Protein AF-A0A935JDR1-F1 (afdb_monomer_lite)

Sequence (138 aa):
MEVQLKLRQAFESGLKAEFGSVVGEILGDNIGYFPRTGLEPAALTNMRDVDGIKIETAVTSRNVDGGTLLLIRSNTTASALLLDVVEIQRWASLGLEWCQKVQGGGWPGTEPEWRWILEHAEEYSNLVIELKKFLGHV

Structure (mmCIF, N/CA/C/O backbone):
data_AF-A0A935JDR1-F1
#
_entry.id   AF-A0A935JDR1-F1
#
loop_
_atom_site.group_PDB
_atom_site.id
_atom_site.type_symbol
_atom_site.label_atom_id
_atom_site.label_alt_id
_atom_site.label_comp_id
_atom_site.label_asym_id
_atom_site.label_entity_id
_atom_site.label_seq_id
_atom_site.pdbx_PDB_ins_code
_atom_site.Cartn_x
_atom_site.Cartn_y
_atom_site.Cartn_z
_atom_site.occupancy
_atom_site.B_iso_or_equiv
_atom_site.auth_seq_id
_atom_site.auth_comp_id
_atom_site.auth_asym_id
_atom_site.auth_atom_id
_atom_site.pdbx_PDB_model_num
ATOM 1 N N . MET A 1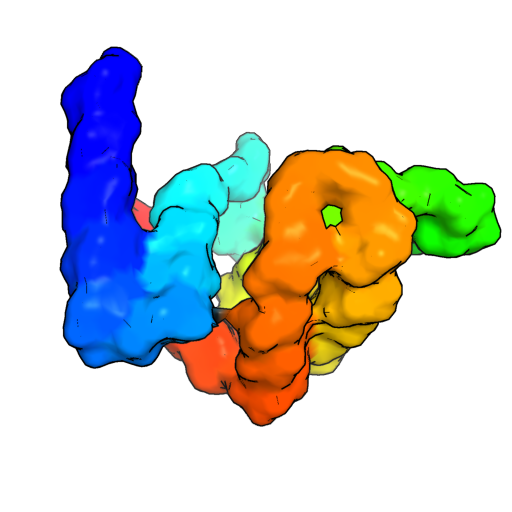 1 ? -18.174 -18.598 0.685 1.00 62.81 1 MET A N 1
ATOM 2 C CA . MET A 1 1 ? -17.431 -17.631 -0.152 1.00 62.81 1 MET A CA 1
ATOM 3 C C . MET A 1 1 ? -18.277 -16.424 -0.553 1.00 62.81 1 MET A C 1
ATOM 5 O O . MET A 1 1 ? -17.838 -15.312 -0.313 1.00 62.81 1 MET A O 1
ATOM 9 N N . GLU A 1 2 ? -19.498 -16.597 -1.076 1.00 78.88 2 GLU A N 1
ATOM 10 C CA . GLU A 1 2 ? -20.351 -15.468 -1.506 1.00 78.88 2 GLU A CA 1
ATOM 11 C C . GLU A 1 2 ? -20.683 -14.465 -0.382 1.00 78.88 2 GLU A C 1
ATOM 13 O O . GLU A 1 2 ? -20.618 -13.258 -0.589 1.00 78.88 2 GLU A O 1
ATOM 18 N N . VAL A 1 3 ? -20.963 -14.949 0.834 1.00 80.69 3 VAL A N 1
ATOM 19 C CA . VAL A 1 3 ? -21.259 -14.086 1.996 1.00 80.69 3 VAL A CA 1
ATOM 20 C C . VAL A 1 3 ? -20.055 -13.224 2.395 1.00 80.69 3 VAL A C 1
ATOM 22 O O . VAL A 1 3 ? -20.215 -12.037 2.649 1.00 80.69 3 VAL A O 1
ATOM 25 N N . GLN A 1 4 ? -18.844 -13.787 2.401 1.00 73.62 4 GLN A N 1
ATOM 26 C CA . GLN A 1 4 ? -17.618 -13.044 2.727 1.00 73.62 4 GLN A CA 1
ATOM 27 C C . GLN A 1 4 ? -17.317 -11.965 1.683 1.00 73.62 4 GLN A C 1
ATOM 29 O O . GLN A 1 4 ? -16.945 -10.853 2.046 1.00 73.62 4 GLN A O 1
ATOM 34 N N . LEU A 1 5 ? -17.527 -12.270 0.398 1.00 79.12 5 LEU A N 1
ATOM 35 C CA . LEU A 1 5 ? -17.368 -11.293 -0.677 1.00 79.12 5 LEU A CA 1
ATOM 36 C C . LEU A 1 5 ? -18.372 -10.139 -0.537 1.00 79.12 5 LEU A C 1
ATOM 38 O O . LEU A 1 5 ? -17.971 -8.982 -0.603 1.00 79.12 5 LEU A O 1
ATOM 42 N N . LYS A 1 6 ? -19.650 -10.445 -0.274 1.00 83.62 6 LYS A N 1
ATOM 43 C CA . LYS A 1 6 ? -20.692 -9.429 -0.046 1.00 83.62 6 LYS A CA 1
ATOM 44 C C . LYS A 1 6 ? -20.385 -8.548 1.165 1.00 83.62 6 LYS A C 1
ATOM 46 O O . LYS A 1 6 ? -20.568 -7.339 1.094 1.00 83.62 6 LYS A O 1
ATOM 51 N N . LEU A 1 7 ? -19.890 -9.138 2.254 1.00 81.62 7 LEU A N 1
ATOM 52 C CA . LEU A 1 7 ? -19.478 -8.388 3.443 1.00 81.62 7 LEU A CA 1
ATOM 53 C C . LEU A 1 7 ? -18.291 -7.469 3.147 1.00 81.62 7 LEU A C 1
ATOM 55 O O . LEU A 1 7 ? -18.331 -6.303 3.527 1.00 81.62 7 LEU A O 1
ATOM 59 N N . ARG A 1 8 ? -17.276 -7.955 2.421 1.00 80.56 8 ARG A N 1
ATOM 60 C CA . ARG A 1 8 ? -16.137 -7.127 2.003 1.00 80.56 8 ARG A CA 1
ATOM 61 C C . ARG A 1 8 ? -16.591 -5.948 1.143 1.00 80.56 8 ARG A C 1
ATOM 63 O O . ARG A 1 8 ? -16.206 -4.824 1.428 1.00 80.56 8 ARG A O 1
ATOM 70 N N . GLN A 1 9 ? -17.443 -6.194 0.149 1.00 85.06 9 GLN A N 1
ATOM 71 C CA . GLN A 1 9 ? -17.976 -5.149 -0.733 1.00 85.06 9 GLN A CA 1
ATOM 72 C C . GLN A 1 9 ? -18.821 -4.119 0.024 1.00 85.06 9 GLN A C 1
ATOM 74 O O . GLN A 1 9 ? -18.716 -2.922 -0.238 1.00 85.06 9 GLN A O 1
ATOM 79 N N . ALA A 1 10 ? -19.650 -4.566 0.972 1.00 85.94 10 ALA A N 1
ATOM 80 C CA . ALA A 1 10 ? -20.435 -3.668 1.812 1.00 85.94 10 ALA A CA 1
ATOM 81 C C . ALA A 1 10 ? -19.533 -2.804 2.706 1.00 85.94 10 ALA A C 1
ATOM 83 O O . ALA A 1 10 ? -19.767 -1.604 2.827 1.00 85.94 10 ALA A O 1
ATOM 84 N N . PHE A 1 11 ? -18.483 -3.394 3.286 1.00 86.00 11 PHE A N 1
ATOM 85 C CA . PHE A 1 11 ? -17.532 -2.668 4.125 1.00 86.00 11 PHE A CA 1
ATOM 86 C C . PHE A 1 11 ? -16.721 -1.654 3.308 1.00 86.00 11 PHE A C 1
ATOM 88 O O . PHE A 1 11 ? -16.642 -0.491 3.682 1.00 86.00 11 PHE A O 1
ATOM 95 N N . GLU A 1 12 ? -16.221 -2.053 2.140 1.00 86.31 12 GLU A N 1
ATOM 96 C CA . GLU A 1 12 ? -15.546 -1.164 1.191 1.00 86.31 12 GLU A CA 1
ATOM 97 C C . GLU A 1 12 ? -16.450 -0.006 0.734 1.00 86.31 12 GLU A C 1
ATOM 99 O O . GLU A 1 12 ? -16.022 1.146 0.707 1.00 86.31 12 GLU A O 1
ATOM 104 N N . SER A 1 13 ? -17.726 -0.281 0.444 1.00 88.69 13 SER A N 1
ATOM 105 C CA . SER A 1 13 ? -18.698 0.765 0.089 1.00 88.69 13 SER A CA 1
ATOM 106 C C . SER A 1 13 ? -18.915 1.754 1.237 1.00 88.69 13 SER A C 1
ATOM 108 O O . SER A 1 13 ? -18.993 2.958 1.003 1.00 88.69 13 SER A O 1
ATOM 110 N N . GLY A 1 14 ? -18.978 1.259 2.478 1.00 88.06 14 GLY A N 1
ATOM 111 C CA . GLY A 1 14 ? -19.058 2.098 3.673 1.00 88.06 14 GLY A CA 1
ATOM 112 C C . GLY A 1 14 ? -17.818 2.976 3.858 1.00 88.06 14 GLY A C 1
ATOM 113 O O . GLY A 1 14 ? -17.951 4.171 4.101 1.00 88.06 14 GLY A O 1
ATOM 114 N N . LEU A 1 15 ? -16.620 2.417 3.657 1.00 89.50 15 LEU A N 1
ATOM 115 C CA . LEU A 1 15 ? -15.358 3.161 3.733 1.00 89.50 15 LEU A CA 1
ATOM 116 C C . LEU A 1 15 ? -15.287 4.280 2.684 1.00 89.50 15 LEU A C 1
ATOM 118 O O . LEU A 1 15 ? -14.877 5.391 3.008 1.00 89.50 15 LEU A O 1
ATOM 122 N N . LYS A 1 16 ? -15.737 4.023 1.449 1.00 91.69 16 LYS A N 1
ATOM 123 C CA . LYS A 1 16 ? -15.814 5.047 0.391 1.00 91.69 16 LYS A CA 1
ATOM 124 C C . LYS A 1 16 ? -16.813 6.157 0.717 1.00 91.69 16 LYS A C 1
ATOM 126 O O . LYS A 1 16 ? -16.566 7.308 0.364 1.00 91.69 16 LYS A O 1
ATOM 131 N N . ALA A 1 17 ? -17.927 5.8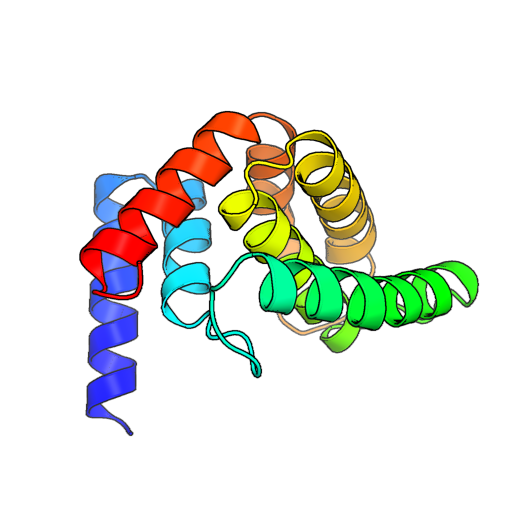27 1.370 1.00 90.25 17 ALA A N 1
ATOM 132 C CA . ALA A 1 17 ? -18.918 6.816 1.785 1.00 90.25 17 ALA A CA 1
ATOM 133 C C . ALA A 1 17 ? -18.395 7.733 2.904 1.00 90.25 17 ALA A C 1
ATOM 135 O O . ALA A 1 17 ? -18.670 8.928 2.874 1.00 90.25 17 ALA A O 1
ATOM 136 N N . GLU A 1 18 ? -17.629 7.184 3.850 1.00 89.44 18 GLU A N 1
ATOM 137 C CA . GLU A 1 18 ? -17.102 7.924 5.004 1.00 89.44 18 GLU A CA 1
ATOM 138 C C . GLU A 1 18 ? -15.852 8.750 4.660 1.00 89.44 18 GLU A C 1
ATOM 140 O O . GLU A 1 18 ? -15.781 9.937 4.963 1.00 89.44 18 GLU A O 1
ATOM 145 N N . PHE A 1 19 ? -14.867 8.139 3.995 1.00 89.06 19 PHE A N 1
ATOM 146 C CA . PHE A 1 19 ? -13.542 8.739 3.778 1.00 89.06 19 PHE A CA 1
ATOM 147 C C . PHE A 1 19 ? -13.330 9.264 2.349 1.00 89.06 19 PHE A C 1
ATOM 149 O O . PHE A 1 19 ? -12.255 9.755 2.003 1.00 89.06 19 PHE A O 1
ATOM 156 N N . GLY A 1 20 ? -14.351 9.163 1.494 1.00 91.38 20 GLY A N 1
ATOM 157 C CA . GLY A 1 20 ? -14.256 9.476 0.072 1.00 91.38 20 GLY A CA 1
ATOM 158 C C . GLY A 1 20 ? -13.605 8.359 -0.748 1.00 91.38 20 GLY A C 1
ATOM 159 O O . GLY A 1 20 ? -13.086 7.374 -0.223 1.00 91.38 20 GLY A O 1
ATOM 160 N N . SER A 1 21 ? -13.640 8.507 -2.077 1.00 91.12 21 SER A N 1
ATOM 161 C CA . SER A 1 21 ? -13.275 7.419 -2.995 1.00 91.12 21 SER A CA 1
ATOM 162 C C . SER A 1 21 ? -11.828 6.950 -2.833 1.00 91.12 21 SER A C 1
ATOM 164 O O . SER A 1 21 ? -11.601 5.752 -2.785 1.00 91.12 21 SER A O 1
ATOM 166 N N . VAL A 1 22 ? -10.855 7.863 -2.736 1.00 92.38 22 VAL A N 1
ATOM 167 C CA . VAL A 1 22 ? -9.425 7.496 -2.724 1.00 92.38 22 VAL A CA 1
ATOM 168 C C . VAL A 1 22 ? -9.050 6.768 -1.435 1.00 92.38 22 VAL A C 1
ATOM 170 O O . VAL A 1 22 ? -8.563 5.643 -1.479 1.00 92.38 22 VAL A O 1
ATOM 173 N N . VAL A 1 23 ? -9.329 7.374 -0.279 1.00 92.31 23 VAL A N 1
ATOM 174 C CA . VAL A 1 23 ? -9.018 6.764 1.023 1.00 92.31 23 VAL A CA 1
ATOM 175 C C . VAL A 1 23 ? -9.861 5.504 1.249 1.00 92.31 23 VAL A C 1
ATOM 177 O O . VAL A 1 23 ? -9.361 4.509 1.769 1.00 92.31 23 VAL A O 1
ATOM 180 N N . GLY A 1 24 ? -11.118 5.501 0.798 1.00 90.94 24 GLY A N 1
ATOM 181 C CA . GLY A 1 24 ? -11.989 4.333 0.866 1.00 90.94 24 GLY A CA 1
ATOM 182 C C . GLY A 1 24 ? -11.500 3.136 0.042 1.00 90.94 24 GLY A C 1
ATOM 183 O O . GLY A 1 24 ? -11.547 2.018 0.551 1.00 90.94 24 GLY A O 1
ATOM 184 N N . GLU A 1 25 ? -11.005 3.346 -1.187 1.00 90.75 25 GLU A N 1
ATOM 185 C CA . GLU A 1 25 ? -10.342 2.304 -2.004 1.00 90.75 25 GLU A CA 1
ATOM 186 C C . GLU A 1 25 ? -9.115 1.743 -1.269 1.00 90.75 25 GLU A C 1
ATOM 188 O O . GLU A 1 25 ? -9.019 0.535 -1.042 1.00 90.75 25 GLU A O 1
ATOM 193 N N . ILE A 1 26 ? -8.229 2.629 -0.794 1.00 91.25 26 ILE A N 1
ATOM 194 C CA . ILE A 1 26 ? -7.007 2.260 -0.065 1.00 91.25 26 ILE A CA 1
ATOM 195 C C . ILE A 1 26 ? -7.329 1.371 1.143 1.00 91.25 26 ILE A C 1
ATOM 197 O O . ILE A 1 26 ? -6.713 0.318 1.344 1.00 91.25 26 ILE A O 1
ATOM 201 N N . LEU A 1 27 ? -8.287 1.781 1.975 1.00 90.44 27 LEU A N 1
ATOM 202 C CA . LEU A 1 27 ? -8.685 1.007 3.149 1.00 90.44 27 LEU A CA 1
ATOM 203 C C . LEU A 1 27 ? -9.392 -0.296 2.746 1.00 90.44 27 LEU A C 1
ATOM 205 O O . LEU A 1 27 ? -9.138 -1.338 3.352 1.00 90.44 27 LEU A O 1
ATOM 209 N N . GLY A 1 28 ? -10.223 -0.258 1.702 1.00 88.81 28 GLY A N 1
ATOM 210 C CA . GLY A 1 28 ? -10.934 -1.408 1.143 1.00 88.81 28 GLY A CA 1
ATOM 211 C C . GLY A 1 28 ? -10.012 -2.542 0.690 1.00 88.81 28 GLY A C 1
ATOM 212 O O . GLY A 1 28 ? -10.233 -3.722 0.993 1.00 88.81 28 GLY A O 1
ATOM 213 N N . ASP A 1 29 ? -8.918 -2.188 0.027 1.00 85.88 29 ASP A N 1
ATOM 214 C CA . ASP A 1 29 ? -7.888 -3.138 -0.378 1.00 85.88 29 ASP A CA 1
ATOM 215 C C . ASP A 1 29 ? -7.163 -3.756 0.815 1.00 85.88 29 ASP A C 1
ATOM 217 O O . ASP A 1 29 ? -6.902 -4.965 0.848 1.00 85.88 29 ASP A O 1
ATOM 221 N N . ASN A 1 30 ? -6.914 -2.947 1.842 1.00 87.12 30 ASN A N 1
ATOM 222 C CA . ASN A 1 30 ? -6.244 -3.387 3.054 1.00 87.12 30 ASN A CA 1
ATOM 223 C C . ASN A 1 30 ? -7.104 -4.311 3.932 1.00 87.12 30 ASN A C 1
ATOM 225 O O . ASN A 1 30 ? -6.534 -5.045 4.745 1.00 87.12 30 ASN A O 1
ATOM 229 N N . ILE A 1 31 ? -8.432 -4.381 3.747 1.00 85.56 31 ILE A N 1
ATOM 230 C CA . ILE A 1 31 ? -9.294 -5.358 4.448 1.00 85.56 31 ILE A CA 1
ATOM 231 C C . ILE A 1 31 ? -8.788 -6.784 4.204 1.00 85.56 31 ILE A C 1
ATOM 233 O O . ILE A 1 31 ? -8.645 -7.571 5.137 1.00 85.56 31 ILE A O 1
ATOM 237 N N . GLY A 1 32 ? -8.505 -7.112 2.940 1.00 76.50 32 GLY A N 1
ATOM 238 C CA . GLY A 1 32 ? -8.080 -8.446 2.513 1.00 76.50 32 GLY A CA 1
ATOM 239 C C . GLY A 1 32 ? -6.590 -8.717 2.700 1.00 76.50 32 GLY A C 1
ATOM 240 O O . GLY A 1 32 ? -6.128 -9.801 2.346 1.00 76.50 32 GLY A O 1
ATOM 241 N N . TYR A 1 33 ? -5.830 -7.750 3.216 1.00 81.06 33 TYR A N 1
ATOM 242 C CA . TYR A 1 33 ? -4.401 -7.914 3.426 1.00 81.06 33 TYR A CA 1
ATOM 243 C C . TYR A 1 33 ? -4.130 -8.849 4.610 1.00 81.06 33 TYR A C 1
ATOM 245 O O . TYR A 1 33 ? -4.292 -8.468 5.772 1.00 81.06 33 TYR A O 1
ATOM 253 N N . PHE A 1 34 ? -3.695 -10.066 4.295 1.00 69.38 34 PHE A N 1
ATOM 254 C CA . PHE A 1 34 ? -3.253 -11.071 5.253 1.00 69.38 34 PHE A CA 1
ATOM 255 C C . PHE A 1 34 ? -1.850 -11.536 4.852 1.00 69.38 34 PHE A C 1
ATOM 257 O O . PHE A 1 34 ? -1.724 -12.302 3.890 1.00 69.38 34 PHE A O 1
ATOM 264 N N . PRO A 1 35 ? -0.784 -11.071 5.530 1.00 68.75 35 PRO A N 1
ATOM 265 C CA . PRO A 1 35 ? 0.558 -11.570 5.259 1.00 68.75 35 PRO A CA 1
ATOM 266 C C . PRO A 1 35 ? 0.606 -13.075 5.539 1.00 68.75 35 PRO A C 1
ATOM 268 O O . PRO A 1 35 ? -0.005 -13.569 6.487 1.00 68.75 35 PRO A O 1
ATOM 271 N N . ARG A 1 36 ? 1.354 -13.824 4.720 1.00 67.25 36 ARG A N 1
ATOM 272 C CA . ARG A 1 36 ? 1.431 -15.298 4.826 1.00 67.25 36 ARG A CA 1
ATOM 273 C C . ARG A 1 36 ? 2.023 -15.775 6.154 1.00 67.25 36 ARG A C 1
ATOM 275 O O . ARG A 1 36 ? 1.837 -16.931 6.515 1.00 67.25 36 ARG A O 1
ATOM 282 N N . THR A 1 37 ? 2.777 -14.906 6.819 1.00 65.19 37 THR A N 1
ATOM 283 C CA . THR A 1 37 ? 3.625 -15.228 7.967 1.00 65.19 37 THR A CA 1
ATOM 284 C C . THR A 1 37 ? 3.165 -14.597 9.275 1.00 65.19 37 THR A C 1
ATOM 286 O O . THR A 1 37 ? 3.806 -14.874 10.270 1.00 65.19 37 THR A O 1
ATOM 289 N N . GLY A 1 38 ? 2.078 -13.815 9.295 1.00 77.94 38 GLY A N 1
ATOM 290 C CA . GLY A 1 38 ? 1.630 -13.084 10.490 1.00 77.94 38 GLY A CA 1
ATOM 291 C C . GLY A 1 38 ? 1.929 -11.582 10.438 1.00 77.94 38 GLY A C 1
ATOM 292 O O . GLY A 1 38 ? 2.582 -11.099 9.510 1.00 77.94 38 GLY A O 1
ATOM 293 N N . LEU A 1 39 ? 1.374 -10.832 11.395 1.00 84.94 39 LEU A N 1
ATOM 294 C CA . LEU A 1 39 ? 1.458 -9.362 11.472 1.00 84.94 39 LEU A CA 1
ATOM 295 C C . LEU A 1 39 ? 2.518 -8.878 12.469 1.00 84.94 39 LEU A C 1
ATOM 297 O O . LEU A 1 39 ? 2.707 -7.677 12.639 1.00 84.94 39 LEU A O 1
ATOM 301 N N . GLU A 1 40 ? 3.226 -9.792 13.125 1.00 88.94 40 GLU A N 1
ATOM 302 C CA . GLU A 1 40 ? 4.330 -9.452 14.005 1.00 88.94 40 GLU A CA 1
ATOM 303 C C . GLU A 1 40 ? 5.492 -8.793 13.235 1.00 88.94 40 GLU A C 1
ATOM 305 O O . GLU A 1 40 ? 5.786 -9.180 12.096 1.00 88.94 40 GLU A O 1
ATOM 310 N N . PRO A 1 41 ? 6.215 -7.833 13.850 1.00 91.06 41 PRO A N 1
ATOM 311 C CA . PRO A 1 41 ? 7.212 -7.032 13.140 1.00 91.06 41 PRO A CA 1
ATOM 312 C C . PRO A 1 41 ? 8.283 -7.851 12.412 1.00 91.06 41 PRO A C 1
ATOM 314 O O . PRO A 1 41 ? 8.626 -7.548 11.275 1.00 91.06 41 PRO A O 1
ATOM 317 N N . ALA A 1 42 ? 8.782 -8.929 13.024 1.00 91.19 42 ALA A N 1
ATOM 318 C CA . ALA A 1 42 ? 9.808 -9.773 12.409 1.00 91.19 42 ALA A CA 1
ATOM 319 C C . ALA A 1 42 ? 9.312 -10.473 11.130 1.00 91.19 42 ALA A C 1
ATOM 321 O O . ALA A 1 42 ? 10.047 -10.560 10.145 1.00 91.19 42 ALA A O 1
ATOM 322 N N . ALA A 1 43 ? 8.063 -10.947 11.128 1.00 90.31 43 ALA A N 1
ATOM 323 C CA . ALA A 1 43 ? 7.457 -11.592 9.970 1.00 90.31 43 ALA A CA 1
ATOM 324 C C . ALA A 1 43 ? 7.175 -10.585 8.851 1.00 90.31 43 ALA A C 1
ATOM 326 O O . ALA A 1 43 ? 7.447 -10.881 7.685 1.00 90.31 43 ALA A O 1
ATOM 327 N N . LEU A 1 44 ? 6.688 -9.392 9.208 1.00 92.38 44 LEU A N 1
ATOM 328 C CA . LEU A 1 44 ? 6.468 -8.299 8.265 1.00 92.38 44 LEU A CA 1
ATOM 329 C C . LEU A 1 44 ? 7.771 -7.863 7.590 1.00 92.38 44 LEU A C 1
ATOM 331 O O . LEU A 1 44 ? 7.807 -7.769 6.365 1.00 92.38 44 LEU A O 1
ATOM 335 N N . THR A 1 45 ? 8.842 -7.671 8.366 1.00 93.56 45 THR A N 1
ATOM 336 C CA . THR A 1 45 ? 10.166 -7.318 7.838 1.00 93.56 45 THR A CA 1
ATOM 337 C C . THR A 1 45 ? 10.690 -8.397 6.897 1.00 93.56 45 THR A C 1
ATOM 339 O O . THR A 1 45 ? 11.050 -8.096 5.766 1.00 93.56 45 THR A O 1
ATOM 342 N N . ASN A 1 46 ? 10.654 -9.670 7.306 1.00 91.50 46 ASN A N 1
ATOM 343 C CA . ASN A 1 46 ? 11.148 -10.761 6.465 1.00 91.50 46 ASN A CA 1
ATOM 344 C C . ASN A 1 46 ? 10.374 -10.887 5.142 1.00 91.50 46 ASN A C 1
ATOM 346 O O . ASN A 1 46 ? 10.969 -11.075 4.083 1.00 91.50 46 ASN A O 1
ATOM 350 N N . MET A 1 47 ? 9.044 -10.783 5.181 1.00 91.00 47 MET A N 1
ATOM 351 C CA . MET A 1 47 ? 8.231 -10.787 3.963 1.00 91.00 47 MET A CA 1
ATOM 352 C C . MET A 1 47 ? 8.557 -9.576 3.078 1.00 91.00 47 MET A C 1
ATOM 354 O O . MET A 1 47 ? 8.721 -9.762 1.873 1.00 91.00 47 MET A O 1
ATOM 358 N N . ARG A 1 48 ? 8.686 -8.372 3.656 1.00 93.12 48 ARG A N 1
ATOM 359 C CA . ARG A 1 48 ? 9.066 -7.155 2.926 1.00 93.12 48 ARG A CA 1
ATOM 360 C C . ARG A 1 48 ? 10.413 -7.328 2.224 1.00 93.12 48 ARG A C 1
ATOM 362 O O . ARG A 1 48 ? 10.524 -7.043 1.041 1.00 93.12 48 ARG A O 1
ATOM 369 N N . ASP A 1 49 ? 11.410 -7.884 2.900 1.00 92.81 49 ASP A N 1
ATOM 370 C CA . ASP A 1 49 ? 12.739 -8.080 2.315 1.00 92.81 49 ASP A CA 1
ATOM 371 C C . ASP A 1 49 ? 12.710 -9.109 1.168 1.00 92.81 49 ASP A C 1
ATOM 373 O O . ASP A 1 49 ? 13.248 -8.874 0.083 1.00 92.81 49 ASP A O 1
ATOM 377 N N . VAL A 1 50 ? 12.023 -10.240 1.368 1.00 93.25 50 VAL A N 1
ATOM 378 C CA . VAL A 1 50 ? 11.904 -11.304 0.355 1.00 93.25 50 VAL A CA 1
ATOM 379 C C . VAL A 1 50 ? 11.133 -10.835 -0.878 1.00 93.25 50 VAL A C 1
ATOM 381 O O . VAL A 1 50 ? 11.533 -11.125 -2.010 1.00 93.25 50 VAL A O 1
ATOM 384 N N . ASP A 1 51 ? 10.012 -10.144 -0.687 1.00 94.12 51 ASP A N 1
ATOM 385 C CA . ASP A 1 51 ? 9.220 -9.630 -1.801 1.00 94.12 51 ASP A CA 1
ATOM 386 C C . ASP A 1 51 ? 9.878 -8.395 -2.432 1.00 94.12 51 ASP A C 1
ATOM 388 O O . ASP A 1 51 ? 9.824 -8.245 -3.652 1.00 94.12 51 ASP A O 1
ATOM 392 N N . GLY A 1 52 ? 10.598 -7.592 -1.648 1.00 94.75 52 GLY A N 1
ATOM 393 C CA . GLY A 1 52 ? 11.420 -6.479 -2.110 1.00 94.75 52 GLY A CA 1
ATOM 394 C C . GLY A 1 52 ? 12.473 -6.911 -3.129 1.00 94.75 52 GLY A C 1
ATOM 395 O O . GLY A 1 52 ? 12.552 -6.318 -4.202 1.00 94.75 52 GLY A O 1
ATOM 396 N N . ILE A 1 53 ? 13.187 -8.016 -2.878 1.00 96.44 53 ILE A N 1
ATOM 397 C CA . ILE A 1 53 ? 14.144 -8.596 -3.841 1.00 96.44 53 ILE A CA 1
ATOM 398 C C . ILE A 1 53 ? 13.460 -8.958 -5.170 1.00 96.44 53 ILE A C 1
ATOM 400 O O . ILE A 1 53 ? 14.007 -8.718 -6.253 1.00 96.44 53 ILE A O 1
ATOM 404 N N . LYS A 1 54 ? 12.251 -9.536 -5.119 1.00 96.06 54 LYS A N 1
ATOM 405 C CA . LYS A 1 54 ? 11.493 -9.896 -6.331 1.00 96.06 54 LYS A CA 1
ATOM 406 C C . LYS A 1 54 ? 11.065 -8.654 -7.106 1.00 96.06 54 LYS A C 1
ATOM 408 O O . LYS A 1 54 ? 11.197 -8.639 -8.329 1.00 96.06 54 LYS A O 1
ATOM 413 N N . ILE A 1 55 ? 10.592 -7.622 -6.403 1.00 96.94 55 ILE A N 1
ATOM 414 C CA . ILE A 1 55 ? 10.215 -6.340 -7.005 1.00 96.94 55 ILE A CA 1
ATOM 415 C C . ILE A 1 55 ? 11.430 -5.706 -7.683 1.00 96.94 55 ILE A C 1
ATOM 417 O O . ILE A 1 55 ? 11.356 -5.363 -8.858 1.00 96.94 55 ILE A O 1
ATOM 421 N N . GLU A 1 56 ? 12.563 -5.596 -6.990 1.00 96.31 56 GLU A N 1
ATOM 422 C CA . GLU A 1 56 ? 13.784 -4.993 -7.538 1.00 96.31 56 GLU A CA 1
ATOM 423 C C . GLU A 1 56 ? 14.290 -5.736 -8.778 1.00 96.31 56 GLU A C 1
ATOM 425 O O . GLU A 1 56 ? 14.680 -5.112 -9.769 1.00 96.31 56 GLU A O 1
ATOM 430 N N . THR A 1 57 ? 14.211 -7.068 -8.767 1.00 97.12 57 THR A N 1
ATOM 431 C CA . THR A 1 57 ? 14.545 -7.902 -9.929 1.00 97.12 57 THR A CA 1
ATOM 432 C C . THR A 1 57 ? 13.613 -7.611 -11.111 1.00 97.12 57 THR A C 1
ATOM 434 O O . THR A 1 57 ? 14.078 -7.443 -12.243 1.00 97.12 57 THR A O 1
ATOM 437 N N . ALA A 1 58 ? 12.302 -7.509 -10.870 1.00 96.00 58 ALA A N 1
ATOM 438 C CA . ALA A 1 58 ? 11.305 -7.203 -11.898 1.00 96.00 58 ALA A CA 1
ATOM 439 C C . ALA A 1 58 ? 11.479 -5.785 -12.471 1.00 96.00 58 ALA A C 1
ATOM 441 O O . ALA A 1 58 ? 11.472 -5.604 -13.688 1.00 96.00 58 ALA A O 1
ATOM 442 N N . VAL A 1 59 ? 11.718 -4.788 -11.613 1.00 94.69 59 VAL A N 1
ATOM 443 C CA . VAL A 1 59 ? 11.979 -3.396 -12.014 1.00 94.69 59 VAL A CA 1
ATOM 444 C C . VAL A 1 59 ? 13.255 -3.307 -12.853 1.00 94.69 59 VAL A C 1
ATOM 446 O O . VAL A 1 59 ? 13.237 -2.734 -13.943 1.00 94.69 59 VAL A O 1
ATOM 449 N N . THR A 1 60 ? 14.345 -3.936 -12.402 1.00 95.88 60 THR A N 1
ATOM 450 C CA . THR A 1 60 ? 15.636 -3.938 -13.113 1.00 95.88 60 THR A CA 1
ATOM 451 C C . THR A 1 60 ? 15.529 -4.603 -14.485 1.00 95.88 60 THR A C 1
ATOM 453 O O . THR A 1 60 ? 16.059 -4.092 -15.471 1.00 95.88 60 THR A O 1
ATOM 456 N N . SER A 1 61 ? 14.800 -5.717 -14.575 1.00 94.06 61 SER A N 1
ATOM 457 C CA . SER A 1 61 ? 14.551 -6.425 -15.838 1.00 94.06 61 SER A CA 1
ATOM 458 C C . SER A 1 61 ? 13.451 -5.792 -16.701 1.00 94.06 61 SER A C 1
ATOM 460 O O . SER A 1 61 ? 13.192 -6.280 -17.800 1.00 94.06 61 SER A O 1
ATOM 462 N N . ARG A 1 62 ? 12.818 -4.702 -16.235 1.00 90.50 62 ARG A N 1
ATOM 463 C CA . ARG A 1 62 ? 11.647 -4.054 -16.854 1.00 90.50 62 ARG A CA 1
ATOM 464 C C . ARG A 1 62 ? 10.491 -5.022 -17.139 1.00 90.50 62 ARG A C 1
ATOM 466 O O . ARG A 1 62 ? 9.731 -4.817 -18.081 1.00 90.50 62 ARG A O 1
ATOM 473 N N . ASN A 1 63 ? 10.352 -6.055 -16.317 1.00 91.88 63 ASN A N 1
ATOM 474 C CA . ASN A 1 63 ? 9.304 -7.065 -16.410 1.00 91.88 63 ASN A CA 1
ATOM 475 C C . ASN A 1 63 ? 8.320 -6.928 -15.240 1.00 91.88 63 ASN A C 1
ATOM 477 O O . ASN A 1 63 ? 8.070 -7.877 -14.501 1.00 91.88 63 ASN A O 1
ATOM 481 N N . VAL A 1 64 ? 7.821 -5.710 -15.031 1.00 93.31 64 VAL A N 1
ATOM 482 C CA . VAL A 1 64 ? 6.832 -5.415 -13.992 1.00 93.31 64 VAL A CA 1
ATOM 483 C C . VAL A 1 64 ? 5.446 -5.715 -14.546 1.00 93.31 64 VAL A C 1
ATOM 485 O O . VAL A 1 64 ? 5.035 -5.152 -15.559 1.00 93.31 64 VAL A O 1
ATOM 488 N N . ASP A 1 65 ? 4.729 -6.599 -13.867 1.00 92.75 65 ASP A N 1
ATOM 489 C CA . ASP A 1 65 ? 3.368 -7.016 -14.185 1.00 92.75 65 ASP A CA 1
ATOM 490 C C . ASP A 1 65 ? 2.405 -6.733 -13.017 1.00 92.75 65 ASP A C 1
ATOM 492 O O . ASP A 1 65 ? 2.779 -6.179 -11.979 1.00 92.75 65 ASP A O 1
ATOM 496 N N . GLY A 1 66 ? 1.138 -7.129 -13.167 1.00 92.00 66 GLY A N 1
ATOM 497 C CA . GLY A 1 66 ? 0.147 -6.976 -12.099 1.00 92.00 66 GLY A CA 1
ATOM 498 C C . GLY A 1 66 ? 0.498 -7.756 -10.825 1.00 92.00 66 GLY A C 1
ATOM 499 O O . GLY A 1 66 ? 0.182 -7.304 -9.728 1.00 92.00 66 GLY A O 1
ATOM 500 N N . GLY A 1 67 ? 1.193 -8.894 -10.945 1.00 92.94 67 GLY A N 1
ATOM 501 C CA . GLY A 1 67 ? 1.695 -9.640 -9.789 1.00 92.94 67 GLY A CA 1
ATOM 502 C C . GLY A 1 67 ? 2.742 -8.842 -9.015 1.00 92.94 67 GLY A C 1
ATOM 503 O O . GLY A 1 67 ? 2.694 -8.775 -7.789 1.00 92.94 67 GLY A O 1
ATOM 504 N N . THR A 1 68 ? 3.634 -8.163 -9.729 1.00 94.94 68 THR A N 1
ATOM 505 C CA . THR A 1 68 ? 4.640 -7.271 -9.149 1.00 94.94 68 THR A CA 1
ATOM 506 C C . THR A 1 68 ? 3.994 -6.071 -8.454 1.00 94.94 68 THR A C 1
ATOM 508 O O . THR A 1 68 ? 4.376 -5.749 -7.333 1.00 94.94 68 THR A O 1
ATOM 511 N N . LEU A 1 69 ? 2.968 -5.448 -9.049 1.00 94.56 69 LEU A N 1
ATOM 512 C CA . LEU A 1 69 ? 2.222 -4.353 -8.408 1.00 94.56 69 LEU A CA 1
ATOM 513 C C . LEU A 1 69 ? 1.505 -4.794 -7.119 1.00 94.56 69 LEU A C 1
ATOM 515 O O . LEU A 1 69 ? 1.477 -4.038 -6.149 1.00 94.56 69 LEU A O 1
ATOM 519 N N . LEU A 1 70 ? 0.998 -6.031 -7.056 1.00 92.50 70 LEU A N 1
ATOM 520 C CA . LEU A 1 70 ? 0.459 -6.599 -5.811 1.00 92.50 70 LEU A CA 1
ATOM 521 C C . LEU A 1 70 ? 1.536 -6.765 -4.734 1.00 92.50 70 LEU A C 1
ATOM 523 O O . LEU A 1 70 ? 1.267 -6.504 -3.558 1.00 92.50 70 LEU A O 1
ATOM 527 N N . LEU A 1 71 ? 2.750 -7.181 -5.116 1.00 94.44 71 LEU A N 1
ATOM 528 C CA . LEU A 1 71 ? 3.879 -7.240 -4.185 1.00 94.44 71 LEU A CA 1
ATOM 529 C C . LEU A 1 71 ? 4.251 -5.841 -3.693 1.00 94.44 71 LEU A C 1
ATOM 531 O O . LEU A 1 71 ? 4.453 -5.672 -2.493 1.00 94.44 71 LEU A O 1
ATOM 535 N N . ILE A 1 72 ? 4.283 -4.839 -4.578 1.00 95.75 72 ILE A N 1
ATOM 536 C CA . ILE A 1 72 ? 4.542 -3.441 -4.204 1.00 95.75 72 ILE A CA 1
ATOM 537 C C . ILE A 1 72 ? 3.501 -2.969 -3.190 1.00 95.75 72 ILE A C 1
ATOM 539 O O . ILE A 1 72 ? 3.882 -2.536 -2.109 1.00 95.75 72 ILE A O 1
ATOM 543 N N . ARG A 1 73 ? 2.202 -3.142 -3.472 1.00 94.19 73 ARG A N 1
ATOM 544 C CA . ARG A 1 73 ? 1.118 -2.776 -2.543 1.00 94.19 73 ARG A CA 1
ATOM 545 C C . ARG A 1 73 ? 1.267 -3.470 -1.189 1.00 94.19 73 ARG A C 1
ATOM 547 O O . ARG A 1 73 ? 1.157 -2.827 -0.152 1.00 94.19 73 ARG A O 1
ATOM 554 N N . SER A 1 74 ? 1.589 -4.763 -1.200 1.00 93.00 74 SER A N 1
ATOM 555 C CA . SER A 1 74 ? 1.830 -5.540 0.023 1.00 93.00 74 SER A CA 1
ATOM 556 C C . SER A 1 74 ? 3.010 -4.992 0.830 1.00 93.00 74 SER A C 1
ATOM 558 O O . SER A 1 74 ? 2.909 -4.859 2.046 1.00 93.00 74 SER A O 1
ATOM 560 N N . ASN A 1 75 ? 4.104 -4.617 0.162 1.00 95.19 75 ASN A N 1
ATOM 561 C CA . ASN A 1 75 ? 5.268 -3.998 0.795 1.00 95.19 75 ASN A CA 1
ATOM 562 C C . ASN A 1 75 ? 4.938 -2.611 1.359 1.00 95.19 75 ASN A C 1
ATOM 564 O O . ASN A 1 75 ? 5.355 -2.296 2.470 1.00 95.19 75 ASN A O 1
ATOM 568 N N . THR A 1 76 ?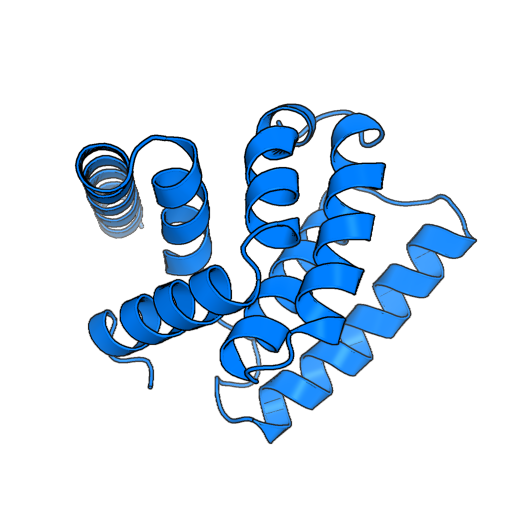 4.128 -1.812 0.659 1.00 96.62 76 THR A N 1
ATOM 569 C CA . THR A 1 76 ? 3.628 -0.527 1.167 1.00 96.62 76 THR A CA 1
ATOM 570 C C . THR A 1 76 ? 2.814 -0.716 2.452 1.00 96.62 76 THR A C 1
ATOM 572 O O . THR A 1 76 ? 3.049 -0.014 3.433 1.00 96.62 76 THR A O 1
ATOM 575 N N . THR A 1 77 ? 1.899 -1.691 2.495 1.00 94.62 77 THR A N 1
ATOM 576 C CA . THR A 1 77 ? 1.107 -2.009 3.699 1.00 94.62 77 THR A CA 1
ATOM 577 C C . THR A 1 77 ? 1.959 -2.587 4.830 1.00 94.62 77 THR A C 1
ATOM 579 O O . THR A 1 77 ? 1.761 -2.230 5.990 1.00 94.62 77 THR A O 1
ATOM 582 N N . ALA A 1 78 ? 2.925 -3.457 4.527 1.00 94.19 78 ALA A N 1
ATOM 583 C CA . ALA A 1 78 ? 3.858 -3.979 5.522 1.00 94.19 78 ALA A CA 1
ATOM 584 C C . ALA A 1 78 ? 4.669 -2.851 6.173 1.00 94.19 78 ALA A C 1
ATOM 586 O O . ALA A 1 78 ? 4.762 -2.792 7.395 1.00 94.19 78 ALA A O 1
ATOM 587 N N . SER A 1 79 ? 5.191 -1.922 5.368 1.00 96.38 79 SER A N 1
ATOM 588 C CA . SER A 1 79 ? 5.919 -0.752 5.863 1.00 96.38 79 SER A CA 1
ATOM 589 C C . SER A 1 79 ? 5.032 0.177 6.695 1.00 96.38 79 SER A C 1
ATOM 591 O O . SER A 1 79 ? 5.485 0.667 7.722 1.00 96.38 79 SER A O 1
ATOM 593 N N . ALA A 1 80 ? 3.757 0.344 6.329 1.00 96.44 80 ALA A N 1
ATOM 594 C CA . ALA A 1 80 ? 2.778 1.078 7.136 1.00 96.44 80 ALA A CA 1
ATOM 595 C C . ALA A 1 80 ? 2.571 0.464 8.529 1.00 96.44 80 ALA A C 1
ATOM 597 O O . ALA A 1 80 ? 2.590 1.170 9.534 1.00 96.44 80 ALA A O 1
ATOM 598 N N . LEU A 1 81 ? 2.445 -0.862 8.610 1.00 94.25 81 LEU A N 1
ATOM 599 C CA . LEU A 1 81 ? 2.322 -1.576 9.887 1.00 94.25 81 LEU A CA 1
ATOM 600 C C . LEU A 1 81 ? 3.608 -1.539 10.725 1.00 94.25 81 LEU A C 1
ATOM 602 O O . LEU A 1 81 ? 3.546 -1.631 11.949 1.00 94.25 81 LEU A O 1
ATOM 606 N N . LEU A 1 82 ? 4.763 -1.392 10.074 1.00 95.25 82 LEU A N 1
ATOM 607 C CA . LEU A 1 82 ? 6.067 -1.212 10.713 1.00 95.25 82 LEU A CA 1
ATOM 608 C C . LEU A 1 82 ? 6.384 0.254 11.053 1.00 95.25 82 LEU A C 1
ATOM 610 O O . LEU A 1 82 ? 7.444 0.511 11.619 1.00 95.25 82 LEU A O 1
ATOM 614 N N . LEU A 1 83 ? 5.490 1.199 10.727 1.00 96.56 83 LEU A N 1
ATOM 615 C CA . LEU A 1 83 ? 5.701 2.646 10.878 1.00 96.56 83 LEU A CA 1
ATOM 616 C C . LEU A 1 83 ? 6.942 3.165 10.117 1.00 96.56 83 LEU A C 1
ATOM 618 O O . LEU A 1 83 ? 7.589 4.125 10.533 1.00 96.56 83 LEU A O 1
ATOM 622 N N . ASP A 1 84 ? 7.283 2.533 8.991 1.00 97.69 84 ASP A N 1
ATOM 623 C CA . ASP A 1 84 ? 8.463 2.845 8.180 1.00 97.69 84 ASP A CA 1
ATOM 624 C C . ASP A 1 84 ? 8.101 3.757 6.998 1.00 97.69 84 ASP A C 1
ATOM 626 O O . ASP A 1 84 ? 7.875 3.314 5.869 1.00 97.69 84 ASP A O 1
ATOM 630 N N . VAL A 1 85 ? 8.021 5.059 7.278 1.00 97.44 85 VAL A N 1
ATOM 631 C CA . VAL A 1 85 ? 7.586 6.096 6.323 1.0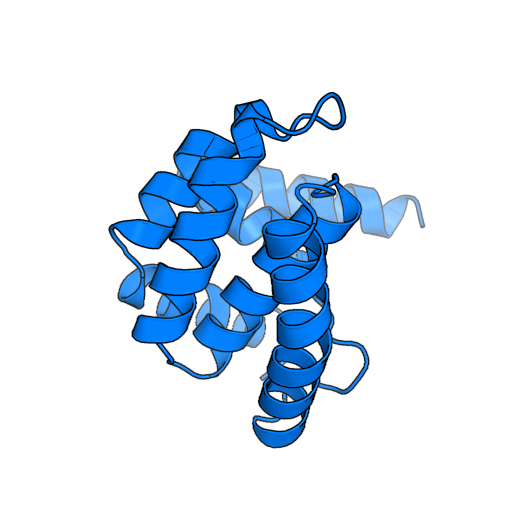0 97.44 85 VAL A CA 1
ATOM 632 C C . VAL A 1 85 ? 8.455 6.143 5.065 1.00 97.44 85 VAL A C 1
ATOM 634 O O . VAL A 1 85 ? 7.931 6.298 3.961 1.00 97.44 85 VAL A O 1
ATOM 637 N N . VAL A 1 86 ? 9.771 5.976 5.214 1.00 97.62 86 VAL A N 1
ATOM 638 C CA . VAL A 1 86 ? 10.715 6.017 4.088 1.00 97.62 86 VAL A CA 1
ATOM 639 C C . VAL A 1 86 ? 10.414 4.882 3.116 1.00 97.62 86 VAL A C 1
ATOM 641 O O . VAL A 1 86 ? 10.314 5.102 1.907 1.00 97.62 86 VAL A O 1
ATOM 644 N N . GLU A 1 87 ? 10.194 3.677 3.638 1.00 97.69 87 GLU A N 1
ATOM 645 C CA . GLU A 1 87 ? 9.840 2.534 2.807 1.00 97.69 87 GLU A CA 1
ATOM 646 C C . GLU A 1 87 ? 8.438 2.667 2.201 1.00 97.69 87 GLU A C 1
ATOM 648 O O . GLU A 1 87 ? 8.256 2.327 1.033 1.00 97.69 87 GLU A O 1
ATOM 653 N N . ILE A 1 88 ? 7.448 3.216 2.918 1.00 98.38 88 ILE A N 1
ATOM 654 C CA . ILE A 1 88 ? 6.121 3.510 2.337 1.00 98.38 88 ILE A CA 1
ATOM 655 C C . ILE A 1 88 ? 6.270 4.383 1.090 1.00 98.38 88 ILE A C 1
ATOM 657 O O . ILE A 1 88 ? 5.750 4.031 0.031 1.00 98.38 88 ILE A O 1
ATOM 661 N N . GLN A 1 89 ? 7.012 5.487 1.195 1.00 98.38 89 GLN A N 1
ATOM 662 C CA . GLN A 1 89 ? 7.218 6.421 0.088 1.00 98.38 89 GLN A CA 1
ATOM 663 C C . GLN A 1 89 ? 7.998 5.784 -1.064 1.00 98.38 89 GLN A C 1
ATOM 665 O O . GLN A 1 89 ? 7.649 5.990 -2.230 1.00 98.38 89 GLN A O 1
ATOM 670 N N . ARG A 1 90 ? 9.012 4.966 -0.761 1.00 98.06 90 ARG A N 1
ATOM 671 C CA . ARG A 1 90 ? 9.770 4.203 -1.762 1.00 98.06 90 ARG A CA 1
ATOM 672 C C . ARG A 1 90 ? 8.854 3.277 -2.565 1.00 98.06 90 ARG A C 1
ATOM 674 O O . ARG A 1 90 ? 8.845 3.341 -3.795 1.00 98.06 90 ARG A O 1
ATOM 681 N N . TRP A 1 91 ? 8.052 2.451 -1.891 1.00 97.94 91 TRP A N 1
ATOM 682 C CA . TRP A 1 91 ? 7.140 1.519 -2.560 1.00 97.94 91 TRP A CA 1
ATOM 683 C C . TRP A 1 91 ? 6.005 2.241 -3.289 1.00 97.94 91 TRP A C 1
ATOM 685 O O . TRP A 1 91 ? 5.699 1.884 -4.424 1.00 97.94 91 TRP A O 1
ATOM 695 N N . ALA A 1 92 ? 5.428 3.291 -2.700 1.00 98.00 92 ALA A N 1
ATOM 696 C CA . ALA A 1 92 ? 4.386 4.090 -3.343 1.00 98.00 92 ALA A CA 1
ATOM 697 C C . ALA A 1 92 ? 4.891 4.795 -4.611 1.00 98.00 92 ALA A C 1
ATOM 699 O O . ALA A 1 92 ? 4.172 4.844 -5.607 1.00 98.00 92 ALA A O 1
ATOM 700 N N . SER A 1 93 ? 6.144 5.262 -4.618 1.00 98.25 93 SER A N 1
ATOM 701 C CA . SER A 1 93 ? 6.773 5.848 -5.810 1.00 98.25 93 SER A CA 1
ATOM 702 C C . SER A 1 93 ? 6.892 4.831 -6.948 1.00 98.25 93 SER A C 1
ATOM 704 O O . SER A 1 93 ? 6.562 5.144 -8.091 1.00 98.25 93 SER A O 1
ATOM 706 N N . LEU A 1 94 ? 7.304 3.594 -6.640 1.00 97.50 94 LEU A N 1
ATOM 707 C CA . LEU A 1 94 ? 7.338 2.506 -7.623 1.00 97.50 94 LEU A CA 1
ATOM 708 C C . LEU A 1 94 ? 5.928 2.127 -8.096 1.00 97.50 94 LEU A C 1
ATOM 710 O O . LEU A 1 94 ? 5.715 1.934 -9.292 1.00 97.50 94 LEU A O 1
ATOM 714 N N . GLY A 1 95 ? 4.958 2.053 -7.181 1.00 97.06 95 GLY A N 1
ATOM 715 C CA . GLY A 1 95 ? 3.555 1.804 -7.511 1.00 97.06 95 GLY A CA 1
ATOM 716 C C . GLY A 1 95 ? 3.014 2.847 -8.487 1.00 97.06 95 GLY A C 1
ATOM 717 O O . GLY A 1 95 ? 2.490 2.487 -9.540 1.00 97.06 95 GLY A O 1
ATOM 718 N N . LEU A 1 96 ? 3.243 4.131 -8.200 1.00 97.38 96 LEU A N 1
ATOM 719 C CA . LEU A 1 96 ? 2.853 5.244 -9.062 1.00 97.38 96 LEU A CA 1
ATOM 720 C C . LEU A 1 96 ? 3.501 5.150 -10.447 1.00 97.38 96 LEU A C 1
ATOM 722 O O . LEU A 1 96 ? 2.813 5.282 -11.457 1.00 97.38 96 LEU A O 1
ATOM 726 N N . GLU A 1 97 ? 4.808 4.888 -10.508 1.00 96.19 97 GLU A N 1
ATOM 727 C CA . GLU A 1 97 ? 5.530 4.781 -11.775 1.00 96.19 97 GLU A CA 1
ATOM 728 C C . GLU A 1 97 ? 4.968 3.662 -12.666 1.00 96.19 97 GLU A C 1
ATOM 730 O O . GLU A 1 97 ? 4.826 3.833 -13.882 1.00 96.19 97 GLU A O 1
ATOM 735 N N . TRP A 1 98 ? 4.689 2.500 -12.076 1.00 95.56 98 TRP A N 1
ATOM 736 C CA . TRP A 1 98 ? 4.381 1.292 -12.833 1.00 95.56 98 TRP A CA 1
ATOM 737 C C . TRP A 1 98 ? 2.887 1.048 -13.037 1.00 95.56 98 TRP A C 1
ATOM 739 O O . TRP A 1 98 ? 2.529 0.385 -14.012 1.00 95.56 98 TRP A O 1
ATOM 749 N N . CYS A 1 99 ? 2.004 1.623 -12.214 1.00 94.69 99 CYS A N 1
ATOM 750 C CA . CYS A 1 99 ? 0.555 1.431 -12.337 1.00 94.69 99 CYS A CA 1
ATOM 751 C C . CYS A 1 99 ? 0.004 1.853 -13.710 1.00 94.69 99 CYS A C 1
ATOM 753 O O . CYS A 1 99 ? -0.900 1.208 -14.235 1.00 94.69 99 CYS A O 1
ATOM 755 N N . GLN A 1 100 ? 0.597 2.875 -14.333 1.00 90.69 100 GLN A N 1
ATOM 756 C CA . GLN A 1 100 ? 0.227 3.347 -15.671 1.00 90.69 100 GLN A CA 1
ATOM 757 C C . GLN A 1 100 ? 0.878 2.543 -16.809 1.00 90.69 100 GLN A C 1
ATOM 759 O O . GLN A 1 100 ? 0.417 2.599 -17.949 1.00 90.69 100 GLN A O 1
ATOM 764 N N . LYS A 1 101 ? 1.975 1.829 -16.527 1.00 89.81 101 LYS A N 1
ATOM 765 C CA . LYS A 1 101 ? 2.783 1.111 -17.529 1.00 89.81 101 LYS A CA 1
ATOM 766 C C . LYS A 1 101 ? 2.352 -0.346 -17.693 1.00 89.81 101 LYS A C 1
ATOM 768 O O . LYS A 1 101 ? 2.527 -0.914 -18.771 1.00 89.81 101 LYS A O 1
ATOM 773 N N . VAL A 1 102 ? 1.802 -0.952 -16.640 1.00 87.19 102 VAL A N 1
ATOM 774 C CA . VAL A 1 102 ? 1.266 -2.317 -16.680 1.00 87.19 102 VAL A CA 1
ATOM 775 C C . VAL A 1 102 ? -0.023 -2.341 -17.503 1.00 87.19 102 VAL A C 1
ATOM 777 O O . VAL A 1 102 ? -0.966 -1.598 -17.237 1.00 87.19 102 VAL A O 1
ATOM 780 N N . GLN A 1 103 ? -0.077 -3.212 -18.513 1.00 76.62 103 GLN A N 1
ATOM 781 C CA . GLN A 1 103 ? -1.276 -3.390 -19.330 1.00 76.62 103 GLN A CA 1
ATOM 782 C C . GLN A 1 103 ? -2.260 -4.366 -18.669 1.00 76.62 103 GLN A C 1
ATOM 784 O O . GLN A 1 103 ? -1.889 -5.470 -18.276 1.00 76.62 103 GLN A O 1
ATOM 789 N N . GLY A 1 104 ? -3.536 -3.972 -18.601 1.00 70.25 104 GLY A N 1
ATOM 790 C CA . GLY A 1 104 ? -4.620 -4.780 -18.031 1.00 70.25 104 GLY A CA 1
ATOM 791 C C . GLY A 1 104 ? -4.782 -4.640 -16.510 1.00 70.25 104 GLY A C 1
ATOM 792 O O . GLY A 1 104 ? -4.002 -3.979 -15.836 1.00 70.25 104 GLY A O 1
ATOM 793 N N . GLY A 1 105 ? -5.843 -5.237 -15.958 1.00 70.69 105 GLY A N 1
ATOM 794 C CA . GLY A 1 105 ? -6.031 -5.364 -14.503 1.00 70.69 105 GLY A CA 1
ATOM 795 C C . GLY A 1 105 ? -6.479 -4.111 -13.739 1.00 70.69 105 GLY A C 1
ATOM 796 O O . GLY A 1 105 ? -6.458 -4.135 -12.517 1.00 70.69 105 GLY A O 1
ATOM 797 N N . GLY A 1 106 ? -6.884 -3.028 -14.414 1.00 85.94 106 GLY A N 1
ATOM 798 C CA . GLY A 1 106 ? -7.402 -1.816 -13.755 1.00 85.94 106 GLY A CA 1
ATOM 799 C C . GLY A 1 106 ? -6.348 -0.953 -13.047 1.00 85.94 106 GLY A C 1
ATOM 800 O O . GLY A 1 106 ? -6.687 0.117 -12.552 1.00 85.94 106 GLY A O 1
ATOM 801 N N . TRP A 1 107 ? -5.074 -1.360 -13.064 1.00 92.25 107 TRP A N 1
ATOM 802 C CA . TRP A 1 107 ? -3.962 -0.661 -12.411 1.00 92.25 107 TRP A CA 1
ATOM 803 C C . TRP A 1 107 ? -3.826 0.823 -12.757 1.00 92.25 107 TRP A C 1
ATOM 805 O O . TRP A 1 107 ? -3.595 1.594 -11.825 1.00 92.25 107 TRP A O 1
ATOM 815 N N . PRO A 1 108 ? -4.044 1.280 -14.008 1.00 92.56 108 PRO A N 1
ATOM 816 C CA . PRO A 1 108 ? -3.994 2.711 -14.299 1.00 92.56 108 PRO A CA 1
ATOM 817 C C . PRO A 1 108 ? -4.988 3.540 -13.471 1.00 92.56 108 PRO A C 1
ATOM 819 O O . PRO A 1 108 ? -4.711 4.692 -13.161 1.00 92.56 108 PRO A O 1
ATOM 822 N N . GLY A 1 109 ? -6.121 2.954 -13.064 1.00 90.69 109 GLY A N 1
ATOM 823 C CA . GLY A 1 109 ? -7.110 3.618 -12.211 1.00 90.69 109 GLY A CA 1
ATOM 824 C C . GLY A 1 109 ? -6.650 3.839 -10.766 1.00 90.69 109 GLY A C 1
ATOM 825 O O . GLY A 1 109 ? -7.231 4.672 -10.082 1.00 90.69 109 GLY A O 1
ATOM 826 N N . THR A 1 110 ? -5.591 3.151 -10.325 1.00 94.38 110 THR A N 1
ATOM 827 C CA . THR A 1 110 ? -5.054 3.241 -8.952 1.00 94.38 110 THR A CA 1
ATOM 828 C C . THR A 1 110 ? -4.070 4.400 -8.765 1.00 94.38 110 THR A C 1
ATOM 830 O O . THR A 1 110 ? -3.604 4.647 -7.657 1.00 94.38 110 THR A O 1
ATOM 833 N N . GLU A 1 111 ? -3.746 5.148 -9.826 1.00 95.75 111 GLU A N 1
ATOM 834 C CA . GLU A 1 111 ? -2.841 6.305 -9.762 1.00 95.75 111 GLU A CA 1
ATOM 835 C C . GLU A 1 111 ? -3.182 7.301 -8.630 1.00 95.75 111 GLU A C 1
ATOM 837 O O . GLU A 1 111 ? -2.258 7.697 -7.910 1.00 95.75 111 GLU A O 1
ATOM 842 N N . PRO A 1 112 ? -4.456 7.696 -8.405 1.00 96.81 112 PRO A N 1
ATOM 843 C CA . PRO A 1 112 ? -4.795 8.617 -7.321 1.00 96.81 112 PRO A CA 1
ATOM 844 C C . PRO A 1 112 ? -4.464 8.059 -5.933 1.00 96.81 112 PRO A C 1
ATOM 846 O O . PRO A 1 112 ? -4.058 8.820 -5.058 1.00 96.81 112 PRO A O 1
ATOM 849 N N . GLU A 1 113 ? -4.592 6.744 -5.735 1.00 96.75 113 GLU A N 1
ATOM 850 C CA . GLU A 1 113 ? -4.258 6.078 -4.472 1.00 96.75 113 GLU A CA 1
ATOM 851 C C . GLU A 1 113 ? -2.755 6.162 -4.201 1.00 96.75 113 GLU A C 1
ATOM 853 O O . GLU A 1 113 ? -2.341 6.543 -3.109 1.00 96.75 113 GLU A O 1
ATOM 858 N N . TRP A 1 114 ? -1.927 5.869 -5.210 1.00 97.62 114 TRP A N 1
ATOM 859 C CA . TRP A 1 114 ? -0.471 5.929 -5.073 1.00 97.62 114 TRP A CA 1
ATOM 860 C C . TRP A 1 114 ? 0.030 7.343 -4.798 1.00 97.62 114 TRP A C 1
ATOM 862 O O . TRP A 1 114 ? 0.902 7.523 -3.947 1.00 97.62 114 TRP A O 1
ATOM 872 N N . ARG A 1 115 ? -0.538 8.349 -5.480 1.00 98.19 115 ARG A N 1
ATOM 873 C CA . ARG A 1 115 ? -0.233 9.762 -5.204 1.00 98.19 115 ARG A CA 1
ATOM 874 C C . ARG A 1 115 ? -0.603 10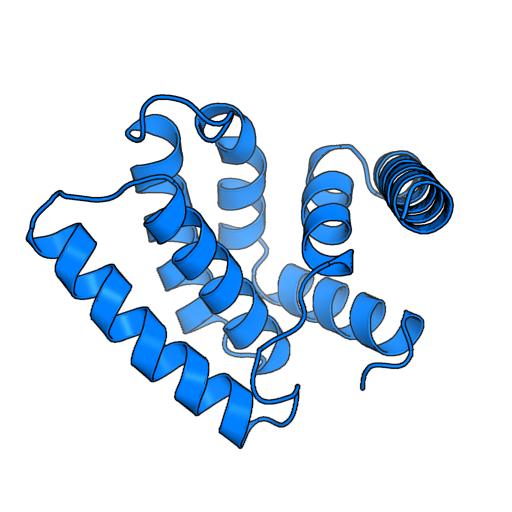.130 -3.772 1.00 98.19 115 ARG A C 1
ATOM 876 O O . ARG A 1 115 ? 0.225 10.694 -3.064 1.00 98.19 115 ARG A O 1
ATOM 883 N N . TRP A 1 116 ? -1.803 9.751 -3.332 1.00 98.25 116 TRP A N 1
ATOM 884 C CA . TRP A 1 116 ? -2.258 10.048 -1.979 1.00 98.25 116 TRP A CA 1
ATOM 885 C C . TRP A 1 116 ? -1.351 9.408 -0.923 1.00 98.25 116 TRP A C 1
ATOM 887 O O . TRP A 1 116 ? -0.903 10.110 -0.021 1.00 98.25 116 TRP A O 1
ATOM 897 N N . ILE A 1 117 ? -1.005 8.120 -1.065 1.00 98.19 117 ILE A N 1
ATOM 898 C CA . ILE A 1 117 ? -0.106 7.417 -0.131 1.00 98.19 117 ILE A CA 1
ATOM 899 C C . ILE A 1 117 ? 1.271 8.089 -0.077 1.00 98.19 117 ILE A C 1
ATOM 901 O O . ILE A 1 117 ? 1.839 8.237 1.003 1.00 98.19 117 ILE A O 1
ATOM 905 N N . LEU A 1 118 ? 1.817 8.497 -1.226 1.00 97.44 118 LEU A N 1
ATOM 906 C CA . LEU A 1 118 ? 3.123 9.153 -1.299 1.00 97.44 118 LEU A CA 1
ATOM 907 C C . LEU A 1 118 ? 3.137 10.495 -0.547 1.00 97.44 118 LEU A C 1
ATOM 909 O O . LEU A 1 118 ? 4.104 10.801 0.153 1.00 97.44 118 LEU A O 1
ATOM 913 N N . GLU A 1 119 ? 2.062 11.272 -0.679 1.00 97.56 119 GLU A N 1
ATOM 914 C CA . GLU A 1 119 ? 1.889 12.584 -0.045 1.00 97.56 119 GLU A CA 1
ATOM 915 C C . GLU A 1 119 ? 1.516 12.486 1.447 1.00 97.56 119 GLU A C 1
ATOM 917 O O . GLU A 1 119 ? 1.871 13.374 2.221 1.00 97.56 119 GLU A O 1
ATOM 922 N N . HIS A 1 120 ? 0.858 11.398 1.866 1.00 98.06 120 HIS A N 1
ATOM 923 C CA . HIS A 1 120 ? 0.262 11.232 3.200 1.00 98.06 120 HIS A CA 1
ATOM 924 C C . HIS A 1 120 ? 0.753 9.956 3.913 1.00 98.06 120 HIS A C 1
ATOM 926 O O . HIS A 1 120 ? -0.011 9.265 4.583 1.00 98.06 120 HIS A O 1
ATOM 932 N N . ALA A 1 121 ? 2.036 9.607 3.781 1.00 97.62 121 ALA A N 1
ATOM 933 C CA . ALA A 1 121 ? 2.580 8.320 4.240 1.00 97.62 121 ALA A CA 1
ATOM 934 C C . ALA A 1 121 ? 2.408 8.035 5.754 1.00 97.62 121 ALA A C 1
ATOM 936 O O . ALA A 1 121 ? 2.163 6.892 6.154 1.00 97.62 121 ALA A O 1
ATOM 937 N N . GLU A 1 122 ? 2.502 9.061 6.605 1.00 97.50 122 GLU A N 1
ATOM 938 C CA . GLU A 1 122 ? 2.242 8.929 8.049 1.00 97.50 122 GLU A CA 1
ATOM 939 C C . GLU A 1 122 ? 0.757 8.673 8.337 1.00 97.50 122 GLU A C 1
ATOM 941 O O . GLU A 1 122 ? 0.406 7.773 9.101 1.00 97.50 122 GLU A O 1
ATOM 946 N N . GLU A 1 123 ? -0.128 9.427 7.682 1.00 97.19 123 GLU A N 1
ATOM 947 C CA . GLU A 1 123 ? -1.575 9.249 7.798 1.00 97.19 123 GLU A CA 1
ATOM 948 C C . GLU A 1 123 ? -2.003 7.869 7.290 1.00 97.19 123 GLU A C 1
ATOM 950 O O . GLU A 1 123 ? -2.781 7.182 7.950 1.00 97.19 123 GLU A O 1
ATOM 955 N N . TYR A 1 124 ? -1.422 7.413 6.178 1.00 97.38 124 TYR A N 1
ATOM 956 C CA . TYR A 1 124 ? -1.621 6.067 5.657 1.00 97.38 124 TYR A CA 1
ATOM 957 C C . TYR A 1 124 ? -1.290 4.995 6.703 1.00 97.38 124 TYR A C 1
ATOM 959 O O . TYR A 1 124 ? -2.089 4.082 6.918 1.00 97.38 124 TYR A O 1
ATOM 967 N N . SER A 1 125 ? -0.156 5.128 7.403 1.00 96.81 125 SER A N 1
ATOM 968 C CA . SER A 1 125 ? 0.217 4.210 8.490 1.00 96.81 125 SER A CA 1
ATOM 969 C C . SER A 1 125 ? -0.831 4.170 9.595 1.00 96.81 125 SER A C 1
ATOM 971 O O . SER A 1 125 ? -1.275 3.090 9.990 1.00 96.81 125 SER A O 1
ATOM 973 N N . ASN A 1 126 ? -1.277 5.343 10.051 1.00 96.00 126 ASN A N 1
ATOM 974 C CA . ASN A 1 126 ? -2.295 5.450 11.093 1.00 96.00 126 ASN A CA 1
ATOM 975 C C . ASN A 1 126 ? -3.605 4.773 10.667 1.00 96.00 126 ASN A C 1
ATOM 977 O O . ASN A 1 126 ? -4.146 3.956 11.410 1.00 96.00 126 ASN A O 1
ATOM 981 N N . LEU A 1 127 ? -4.079 5.049 9.450 1.00 95.19 127 LEU A N 1
ATOM 982 C CA . LEU A 1 127 ? -5.310 4.468 8.914 1.00 95.19 127 LEU A CA 1
ATOM 983 C C . LEU A 1 127 ? -5.231 2.940 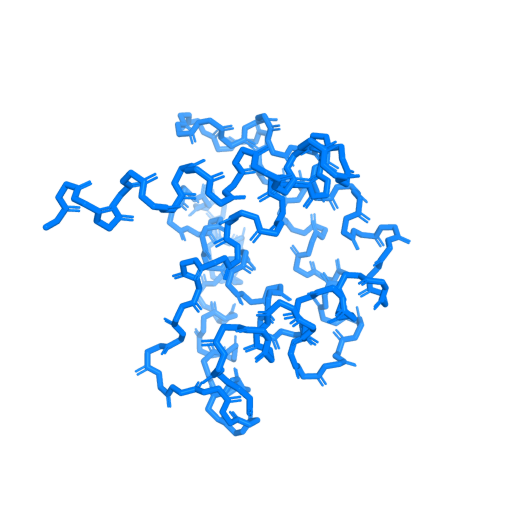8.791 1.00 95.19 127 LEU A C 1
ATOM 985 O O . LEU A 1 127 ? -6.169 2.240 9.176 1.00 95.19 127 LEU A O 1
ATOM 989 N N . VAL A 1 128 ? -4.112 2.404 8.294 1.00 94.06 128 VAL A N 1
ATOM 990 C CA . VAL A 1 128 ? -3.907 0.953 8.166 1.00 94.06 128 VAL A CA 1
ATOM 991 C C . VAL A 1 128 ? -3.879 0.277 9.537 1.00 94.06 128 VAL A C 1
ATOM 993 O O . VAL A 1 128 ? -4.501 -0.772 9.713 1.00 94.06 128 VAL A O 1
ATOM 996 N N . ILE A 1 129 ? -3.196 0.865 10.520 1.00 92.31 129 ILE A N 1
ATOM 997 C CA . ILE A 1 129 ? -3.122 0.323 11.882 1.00 92.31 129 ILE A CA 1
ATOM 998 C C . ILE A 1 129 ? -4.501 0.320 12.544 1.00 92.31 129 ILE A C 1
ATOM 1000 O O . ILE A 1 129 ? -4.908 -0.707 13.092 1.00 92.31 129 ILE A O 1
ATOM 1004 N N . GLU A 1 130 ? -5.240 1.429 12.472 1.00 91.81 130 GLU A N 1
ATOM 1005 C CA . GLU A 1 130 ? -6.591 1.515 13.037 1.00 91.81 130 GLU A CA 1
ATOM 1006 C C . GLU A 1 130 ? -7.546 0.519 12.368 1.00 91.81 130 GLU A C 1
ATOM 1008 O O . GLU A 1 130 ? -8.277 -0.196 13.060 1.00 91.81 130 GLU A O 1
ATOM 1013 N N . LEU A 1 131 ? -7.468 0.365 11.041 1.00 90.50 131 LEU A N 1
ATOM 1014 C CA . LEU A 1 131 ? -8.214 -0.668 10.324 1.00 90.50 131 LEU A CA 1
ATOM 1015 C C . LEU A 1 131 ? -7.880 -2.073 10.853 1.00 90.50 131 LEU A C 1
ATOM 1017 O O . LEU A 1 131 ? -8.785 -2.875 11.084 1.00 90.50 131 LEU A O 1
ATOM 1021 N N . LYS A 1 132 ? -6.599 -2.402 11.066 1.00 88.00 132 LYS A N 1
ATOM 1022 C CA . LYS A 1 132 ? -6.208 -3.731 11.567 1.00 88.00 132 LYS A CA 1
ATOM 1023 C C . LYS A 1 132 ? -6.627 -3.973 13.013 1.00 88.00 132 LYS A C 1
ATOM 1025 O O . LYS A 1 132 ? -7.058 -5.086 13.312 1.00 88.00 132 LYS A O 1
ATOM 1030 N N . LYS A 1 133 ? -6.587 -2.959 13.881 1.00 87.88 133 LYS A N 1
ATOM 1031 C CA . LYS A 1 133 ? -7.148 -3.047 15.240 1.00 87.88 133 LYS A CA 1
ATOM 1032 C C . LYS A 1 133 ? -8.645 -3.338 15.196 1.00 87.88 133 LYS A C 1
ATOM 1034 O O . LYS A 1 133 ? -9.105 -4.257 15.866 1.00 87.88 133 LYS A O 1
ATOM 1039 N N . PHE A 1 134 ? -9.392 -2.607 14.365 1.00 86.44 134 PHE A N 1
ATOM 1040 C CA . PHE A 1 134 ? -10.832 -2.808 14.196 1.00 86.44 134 PHE A CA 1
ATOM 1041 C C . PHE A 1 134 ? -11.173 -4.232 13.732 1.00 86.44 134 PHE A C 1
ATOM 1043 O O . PHE A 1 134 ? -12.122 -4.840 14.222 1.00 86.44 134 PHE A O 1
ATOM 1050 N N . LEU A 1 135 ? -10.374 -4.788 12.820 1.00 84.25 135 LEU A N 1
ATOM 1051 C CA . LEU A 1 135 ? -10.545 -6.155 12.325 1.00 84.25 135 LEU A CA 1
ATOM 1052 C C . LEU A 1 135 ? -10.064 -7.241 13.313 1.00 84.25 135 LEU A C 1
ATOM 1054 O O . LEU A 1 135 ? -10.237 -8.427 13.036 1.00 84.25 135 LEU A O 1
ATOM 1058 N N . GLY A 1 136 ? -9.485 -6.867 14.460 1.00 81.50 136 GLY A N 1
ATOM 1059 C CA . GLY A 1 136 ? -8.995 -7.807 15.474 1.00 81.50 136 GLY A CA 1
ATOM 1060 C C . GLY A 1 136 ? -7.682 -8.494 15.089 1.00 81.50 136 GLY A C 1
ATOM 1061 O O . GLY A 1 136 ? -7.482 -9.668 15.396 1.00 81.50 136 GLY A O 1
ATOM 1062 N N . HIS A 1 137 ? -6.813 -7.786 14.367 1.00 69.94 137 HIS A N 1
ATOM 1063 C CA . HIS A 1 137 ? -5.564 -8.314 13.815 1.00 69.94 137 HIS A CA 1
ATOM 1064 C C . HIS A 1 137 ? -4.290 -7.715 14.441 1.00 69.94 137 HIS A C 1
ATOM 1066 O O . HIS A 1 137 ? -3.200 -7.982 13.942 1.00 69.94 137 HIS A O 1
ATOM 1072 N N . VAL A 1 138 ? -4.413 -6.920 15.508 1.00 59.38 138 VAL A N 1
ATOM 1073 C CA . VAL A 1 138 ? -3.294 -6.273 16.222 1.00 59.38 138 VAL A CA 1
ATOM 1074 C C . VAL A 1 138 ? -3.324 -6.661 17.690 1.00 59.38 138 VAL A C 1
ATOM 1076 O O . VAL A 1 138 ? -4.440 -6.644 18.258 1.00 59.38 138 VAL A O 1
#

Secondary structure (DSSP, 8-state):
-HHHHHHHHHHHHHHHHHHHHHHHHHHHHHHT---TT-SSHHHHHHHHHHHHHHHHHHHHTT---HHHHHHHHHHHHHHHHTT-HHHHHHHHHHHHHHHTTS-STTGGGGHHHHHHHHH-HHHHHHHHHHHHHHTT--

Foldseek 3Di:
DVVVVVVLVVQLVVLCVPVNDQRSVLLSVLLPQDQPQALDLVSLVVLLVVLVVVLVVCVVVVNDEPVSLVSLSNNLLSCLSVVNLVSVLVSLVVLLVCLCVHPDDCSVVNNSNSVCCNVCVNVSSVSSVVSCVVVVRD

pLDDT: mean 90.37, std 8.18, range [59.38, 98.38]

Radius of gyration: 14.46 Å; chains: 1; bounding box: 37×30×36 Å